Protein AF-A0A9X1UC67-F1 (afdb_monomer_lite)

Secondary structure (DSSP, 8-state):
-PPPP--TT--TT-GGGB-TTSSBPHHHHHHHHTS---HHHHHTT------PPP-PPPPPPPP-HHHHHHHHHHHHHHHHHHHHHHHHHHHHHHHHHHHHHHHHHHHSPPPPHHHHHHHHHHHHHHHHHTT------------HHHHHHHHTSSS-SSSSSTTSSTTS--

Radius of gyration: 41.42 Å; chains: 1; bounding box: 87×69×78 Å

Sequence (170 aa):
MTKPLDLSCLSDDVEDNWTEDGTPSLAAVEKLLSRKVSRPEIAKSGRVRYQTPRKTAAPTAPVDYRLEILKAEERVSAIRVRFADAQVRLKAARSLYADAITAWQMANPPPSTDQAYRLHLARQAQHSAEGNVAAAQPVVRRSVLDEVMSQTGGRATRNAAARKVRGLIR

Organism: NCBI:txid2911009

Structure (mmCIF, N/CA/C/O backbone):
data_AF-A0A9X1UC67-F1
#
_entry.id   AF-A0A9X1UC67-F1
#
loop_
_atom_site.group_PDB
_atom_site.id
_atom_site.type_symbol
_atom_site.label_atom_id
_atom_site.label_alt_id
_atom_site.label_comp_id
_atom_site.label_asym_id
_atom_site.label_entity_id
_atom_site.label_seq_id
_atom_site.pdbx_PDB_ins_code
_atom_site.Cartn_x
_atom_site.Cartn_y
_atom_site.Cartn_z
_atom_site.occupancy
_atom_site.B_iso_or_equiv
_atom_site.auth_seq_id
_atom_site.auth_comp_id
_atom_site.auth_asym_id
_atom_site.auth_atom_id
_atom_site.pdbx_PDB_model_num
ATOM 1 N N . MET A 1 1 ? -31.072 50.588 43.407 1.00 41.66 1 MET A N 1
ATOM 2 C CA . MET A 1 1 ? -32.022 49.473 43.207 1.00 41.66 1 MET A CA 1
ATOM 3 C C . MET A 1 1 ? -31.775 48.892 41.824 1.00 41.66 1 MET A C 1
ATOM 5 O O . MET A 1 1 ? -32.045 49.562 40.837 1.00 41.66 1 MET A O 1
ATOM 9 N N . THR A 1 2 ? -31.139 47.725 41.736 1.00 52.88 2 THR A N 1
ATOM 10 C CA . THR A 1 2 ? -30.857 47.058 40.458 1.00 52.88 2 THR A CA 1
ATOM 11 C C . THR A 1 2 ? -32.127 46.379 39.953 1.00 52.88 2 THR A C 1
ATOM 13 O O . THR A 1 2 ? -32.770 45.639 40.692 1.00 52.88 2 THR A O 1
ATOM 16 N N . LYS A 1 3 ? -32.511 46.673 38.707 1.00 59.50 3 LYS A N 1
ATOM 17 C CA . LYS A 1 3 ? -33.671 46.075 38.033 1.00 59.50 3 LYS A CA 1
ATOM 18 C C . LYS A 1 3 ? -33.553 44.538 38.078 1.00 59.50 3 LYS A C 1
ATOM 20 O O . LYS A 1 3 ? -32.446 44.046 37.838 1.00 59.50 3 LYS A O 1
ATOM 25 N N . PRO A 1 4 ? -34.626 43.791 38.399 1.00 65.38 4 PRO A N 1
ATOM 26 C CA . PRO A 1 4 ? -34.580 42.332 38.371 1.00 65.38 4 PRO A CA 1
ATOM 27 C C . PRO A 1 4 ? -34.182 41.853 36.969 1.00 65.38 4 PRO A C 1
ATOM 29 O O . PRO A 1 4 ? -34.635 42.417 35.970 1.00 65.38 4 PRO A O 1
ATOM 32 N N . LEU A 1 5 ? -33.285 40.863 36.905 1.00 73.19 5 LEU A N 1
ATOM 33 C CA . LEU A 1 5 ? -32.871 40.243 35.647 1.00 73.19 5 LEU A CA 1
ATOM 34 C C . LEU A 1 5 ? -34.071 39.499 35.056 1.00 73.19 5 LEU A C 1
ATOM 36 O O . LEU A 1 5 ? -34.553 38.540 35.656 1.00 73.19 5 LEU A O 1
ATOM 40 N N . ASP A 1 6 ? -34.534 39.931 33.888 1.00 74.69 6 ASP A N 1
ATOM 41 C CA . ASP A 1 6 ? -35.563 39.216 33.142 1.00 74.69 6 ASP A CA 1
ATOM 42 C C . ASP A 1 6 ? -34.898 38.173 32.238 1.00 74.69 6 ASP A C 1
ATOM 44 O O . ASP A 1 6 ? -34.279 38.502 31.226 1.00 74.69 6 ASP A O 1
ATOM 48 N N . LEU A 1 7 ? -34.973 36.910 32.656 1.00 76.31 7 LEU A N 1
ATOM 49 C CA . LEU A 1 7 ? -34.433 35.755 31.933 1.00 76.31 7 LEU A CA 1
ATOM 50 C C . LEU A 1 7 ? -35.540 34.925 31.264 1.00 76.31 7 LEU A C 1
ATOM 52 O O . LEU A 1 7 ? -35.320 33.764 30.922 1.00 76.31 7 LEU A O 1
ATOM 56 N N . SER A 1 8 ? -36.737 35.494 31.085 1.00 73.94 8 SER A N 1
ATOM 57 C CA . SER A 1 8 ? -37.879 34.805 30.466 1.00 73.94 8 SER A CA 1
ATOM 58 C C . SER A 1 8 ? -37.648 34.426 28.998 1.00 73.94 8 SER A C 1
ATOM 60 O O . SER A 1 8 ? -38.174 33.415 28.542 1.00 73.94 8 SER A O 1
ATOM 62 N N . CYS A 1 9 ? -36.803 35.179 28.290 1.00 74.12 9 CYS A N 1
ATOM 63 C CA . CYS A 1 9 ? -36.445 34.949 26.888 1.00 74.12 9 CYS A CA 1
ATOM 64 C C . CYS A 1 9 ? -35.415 33.823 26.672 1.00 74.12 9 CYS A C 1
ATOM 66 O O . CYS A 1 9 ? -35.050 33.541 25.529 1.00 74.12 9 CYS A O 1
ATOM 68 N N . LEU A 1 10 ? -34.900 33.204 27.740 1.00 78.88 10 LEU A N 1
ATOM 69 C CA . LEU A 1 10 ? -33.954 32.098 27.624 1.00 78.88 10 LEU A CA 1
ATOM 70 C C . LEU A 1 10 ? -34.719 30.815 27.264 1.00 78.88 10 LEU A C 1
ATOM 72 O O . LEU A 1 10 ? -35.487 30.303 28.077 1.00 78.88 10 LEU A O 1
ATOM 76 N N . SER A 1 11 ? -34.523 30.318 26.041 1.00 78.06 11 SER A N 1
ATOM 77 C CA . SER A 1 11 ? -35.148 29.074 25.580 1.00 78.06 11 SER A CA 1
ATOM 78 C C . SER A 1 11 ? -34.545 27.856 26.285 1.00 78.06 11 SER A C 1
ATOM 80 O O . SER A 1 11 ? -33.320 27.712 26.370 1.00 78.06 11 SER A O 1
ATOM 82 N N . ASP A 1 12 ? -35.425 26.966 26.739 1.00 75.62 12 ASP A N 1
ATOM 83 C CA . ASP A 1 12 ? -35.093 25.693 27.382 1.00 75.62 12 ASP A CA 1
ATOM 84 C C . ASP A 1 12 ? -34.601 24.630 26.374 1.00 75.62 12 ASP A C 1
ATOM 86 O O . ASP A 1 12 ? -34.048 23.608 26.789 1.00 75.62 12 ASP A O 1
ATOM 90 N N . ASP A 1 13 ? -34.763 24.867 25.067 1.00 77.69 13 ASP A N 1
ATOM 91 C CA . ASP A 1 13 ? -34.412 23.923 23.993 1.00 77.69 13 ASP A CA 1
ATOM 92 C C . ASP A 1 13 ? -32.939 24.013 23.572 1.00 77.69 13 ASP A C 1
ATOM 94 O O . ASP A 1 13 ? -32.380 23.067 23.020 1.00 77.69 13 ASP A O 1
ATOM 98 N N . VAL A 1 14 ? -32.287 25.146 23.839 1.00 79.38 14 VAL A N 1
ATOM 99 C CA . VAL A 1 14 ? -30.885 25.378 23.473 1.00 79.38 14 VAL A CA 1
ATOM 100 C C . VAL A 1 14 ? -29.990 24.941 24.628 1.00 79.38 14 VAL A C 1
ATOM 102 O O . VAL A 1 14 ? -29.913 25.634 25.639 1.00 79.38 14 VAL A O 1
ATOM 105 N N . GLU A 1 15 ? -29.299 23.807 24.486 1.00 75.75 15 GLU A N 1
ATOM 106 C CA . GLU A 1 15 ? -28.452 23.246 25.554 1.00 75.75 15 GLU A CA 1
ATOM 107 C C . GLU A 1 15 ? -27.351 24.214 26.017 1.00 75.75 15 GLU A C 1
ATOM 109 O O . GLU A 1 15 ? -27.132 24.346 27.217 1.00 75.75 15 GLU A O 1
ATOM 114 N N . ASP A 1 16 ? -26.763 24.988 25.101 1.00 80.81 16 ASP A N 1
ATOM 115 C CA . ASP A 1 16 ? -25.702 25.968 25.397 1.00 80.81 16 ASP A CA 1
ATOM 116 C C . ASP A 1 16 ? -26.148 27.116 26.329 1.00 80.81 16 ASP A C 1
ATOM 118 O O . ASP A 1 16 ? -25.323 27.811 26.940 1.00 80.81 16 ASP A O 1
ATOM 122 N N . ASN A 1 17 ? -27.461 27.333 26.465 1.00 81.69 17 ASN A N 1
ATOM 123 C CA . ASN A 1 17 ? -28.009 28.341 27.369 1.00 81.69 17 ASN A CA 1
ATOM 124 C C . ASN A 1 17 ? -27.961 27.914 28.838 1.00 81.69 17 ASN A C 1
ATOM 126 O O . ASN A 1 17 ? -28.173 28.748 29.721 1.00 81.69 17 ASN A O 1
ATOM 130 N N . TRP A 1 18 ? -27.676 26.642 29.114 1.00 82.44 18 TRP A N 1
ATOM 131 C CA . TRP A 1 18 ? -27.800 26.051 30.437 1.00 82.44 18 TRP A CA 1
ATOM 132 C C . TRP A 1 18 ? -26.509 25.347 30.840 1.00 82.44 18 TRP A C 1
ATOM 134 O O . TRP A 1 18 ? -25.797 24.764 30.031 1.00 82.44 18 TRP A O 1
ATOM 144 N N . THR A 1 19 ? -26.189 25.420 32.123 1.00 81.06 19 THR A N 1
ATOM 145 C CA . THR A 1 19 ? -25.127 24.615 32.733 1.00 81.06 19 THR A CA 1
ATOM 146 C C . THR A 1 19 ? -25.647 23.214 33.058 1.00 81.06 19 THR A C 1
ATOM 148 O O . THR A 1 19 ? -26.858 22.981 33.073 1.00 81.06 19 THR A O 1
ATOM 151 N N . GLU A 1 20 ? -24.740 22.279 33.351 1.00 72.75 20 GLU A N 1
ATOM 152 C CA . GLU A 1 20 ? -25.086 20.904 33.753 1.00 72.75 20 GLU A CA 1
ATOM 153 C C . GLU A 1 20 ? -26.019 20.872 34.979 1.00 72.75 20 GLU A C 1
ATOM 155 O O . GLU A 1 20 ? -26.928 20.046 35.055 1.00 72.75 20 GLU A O 1
ATOM 160 N N . ASP A 1 21 ? -25.878 21.857 35.870 1.00 71.94 21 ASP A N 1
ATOM 161 C CA . ASP A 1 21 ? -26.699 22.035 37.072 1.00 71.94 21 ASP A CA 1
ATOM 162 C C . ASP A 1 21 ? -28.082 22.659 36.786 1.00 71.94 21 ASP A C 1
ATOM 164 O O . ASP A 1 21 ? -28.860 22.924 37.700 1.00 71.94 21 ASP A O 1
ATOM 168 N N . GLY A 1 22 ? -28.400 22.952 35.519 1.00 73.06 22 GLY A N 1
ATOM 169 C CA . GLY A 1 22 ? -29.673 23.550 35.109 1.00 73.06 22 GLY A CA 1
ATOM 170 C C . GLY A 1 22 ? -29.786 25.058 35.353 1.00 73.06 22 GLY A C 1
ATOM 171 O O . GLY A 1 22 ? -30.860 25.621 35.140 1.00 73.06 22 GLY A O 1
ATOM 172 N N . THR A 1 23 ? -28.706 25.735 35.760 1.00 81.31 23 THR A N 1
ATOM 173 C CA . THR A 1 23 ? -28.679 27.206 35.871 1.00 81.31 23 THR A CA 1
ATOM 174 C C . THR A 1 23 ? -28.295 27.860 34.536 1.00 81.31 23 THR A C 1
ATOM 176 O O . THR A 1 23 ? -27.535 27.255 33.773 1.00 81.31 23 THR A O 1
ATOM 179 N N . PRO A 1 24 ? -28.782 29.077 34.223 1.00 84.31 24 PRO A N 1
ATOM 180 C CA . PRO A 1 24 ? -28.419 29.796 33.003 1.00 84.31 24 PRO A CA 1
ATOM 181 C C . PRO A 1 24 ? -26.903 29.973 32.869 1.00 84.31 24 PRO A C 1
ATOM 183 O O . PRO A 1 24 ? -26.232 30.385 33.820 1.00 84.31 24 PRO A O 1
ATOM 186 N N . SER A 1 25 ? -26.352 29.696 31.688 1.00 84.56 25 SER A N 1
ATOM 187 C CA . SER A 1 25 ? -24.928 29.890 31.424 1.00 84.56 25 SER A CA 1
ATOM 188 C C . SER A 1 25 ? -24.584 31.387 31.387 1.00 84.56 25 SER A C 1
ATOM 190 O O . SER A 1 25 ? -25.335 32.206 30.854 1.00 84.56 25 SER A O 1
ATOM 192 N N . LEU A 1 26 ? -23.429 31.769 31.957 1.00 83.50 26 LEU A N 1
ATOM 193 C CA . LEU A 1 26 ? -22.974 33.171 31.973 1.00 83.50 26 LEU A CA 1
ATOM 194 C C . LEU A 1 26 ? -22.917 33.749 30.555 1.00 83.50 26 LEU A C 1
ATOM 196 O O . LEU A 1 26 ? -23.421 34.839 30.313 1.00 83.50 26 LEU A O 1
ATOM 200 N N . ALA A 1 27 ? -22.355 32.985 29.615 1.00 83.00 27 ALA A N 1
ATOM 201 C CA . ALA A 1 27 ? -22.195 33.405 28.230 1.00 83.00 27 ALA A CA 1
ATOM 202 C C . ALA A 1 27 ? -23.542 33.677 27.539 1.00 83.00 27 ALA A C 1
ATOM 204 O O . ALA A 1 27 ? -23.665 34.658 26.806 1.00 83.00 27 ALA A O 1
ATOM 205 N N . ALA A 1 28 ? -24.566 32.855 27.793 1.00 81.69 28 ALA A N 1
ATOM 206 C CA . ALA A 1 28 ? -25.890 33.061 27.216 1.00 81.69 28 ALA A CA 1
ATOM 207 C C . ALA A 1 28 ? -26.592 34.290 27.807 1.00 81.69 28 ALA A C 1
ATOM 209 O O . ALA A 1 28 ? -27.182 35.079 27.067 1.00 81.69 28 ALA A O 1
ATOM 210 N N . VAL A 1 29 ? -26.471 34.504 29.121 1.00 81.56 29 VAL A N 1
ATOM 211 C CA . VAL A 1 29 ? -27.049 35.675 29.797 1.00 81.56 29 VAL A CA 1
ATOM 212 C C . VAL A 1 29 ? -26.359 36.974 29.369 1.00 81.56 29 VAL A C 1
ATOM 214 O O . VAL A 1 29 ? -27.035 37.969 29.104 1.00 81.56 29 VAL A O 1
ATOM 217 N N . GLU A 1 30 ? -25.031 36.975 29.241 1.00 85.44 30 GLU A N 1
ATOM 218 C CA . GLU A 1 30 ? -24.273 38.138 28.761 1.00 85.44 30 GLU A CA 1
ATOM 219 C C . GLU A 1 30 ? -24.609 38.483 27.307 1.00 85.44 30 GLU A C 1
ATOM 221 O O . GLU A 1 30 ? -24.741 39.660 26.967 1.00 85.44 30 GLU A O 1
ATOM 226 N N . LYS A 1 31 ? -24.813 37.467 26.460 1.00 83.00 31 LYS A N 1
ATOM 227 C CA . LYS A 1 31 ? -25.239 37.645 25.067 1.00 83.00 31 LYS A CA 1
ATOM 228 C C . LYS A 1 31 ? -26.656 38.216 24.970 1.00 83.00 31 LYS A C 1
ATOM 230 O O . LYS A 1 31 ? -26.901 39.082 24.136 1.00 83.00 31 LYS A O 1
ATOM 235 N N . LEU A 1 32 ? -27.570 37.769 25.833 1.00 81.56 32 LEU A N 1
ATOM 236 C CA . LEU A 1 32 ? -28.959 38.234 25.861 1.00 81.56 32 LEU A CA 1
ATOM 237 C C . LEU A 1 32 ? -29.078 39.688 26.344 1.00 81.56 32 LEU A C 1
ATOM 239 O O . LEU A 1 32 ? -29.835 40.471 25.779 1.00 81.56 32 LEU A O 1
ATOM 243 N N . LEU A 1 33 ? -28.320 40.058 27.380 1.00 80.12 33 LEU A N 1
ATOM 244 C CA . LEU A 1 33 ? -28.389 41.386 27.999 1.00 80.12 33 LEU A CA 1
ATOM 245 C C . LEU A 1 33 ? -27.368 42.383 27.433 1.00 80.12 33 LEU A C 1
ATOM 247 O O . LEU A 1 33 ? -27.405 43.555 27.805 1.00 80.12 33 LEU A O 1
ATOM 251 N N . SER A 1 34 ? -26.456 41.933 26.559 1.00 80.38 34 SER A N 1
ATOM 252 C CA . SER A 1 34 ? -25.352 42.731 25.995 1.00 80.38 34 SER A CA 1
ATOM 253 C C . SER A 1 34 ? -24.545 43.488 27.063 1.00 80.38 34 SER A C 1
ATOM 255 O O . SER A 1 34 ? -24.084 44.610 26.859 1.00 80.38 34 SER A O 1
ATOM 257 N N . ARG A 1 35 ? -24.393 42.872 28.240 1.00 81.81 35 ARG A N 1
ATOM 258 C CA . ARG A 1 35 ? -23.725 43.415 29.431 1.00 81.81 35 ARG A CA 1
ATOM 259 C C . ARG A 1 35 ? -23.058 42.266 30.179 1.00 81.81 35 ARG A C 1
ATOM 261 O O . ARG A 1 35 ? -23.594 41.166 30.209 1.00 81.81 35 ARG A O 1
ATOM 268 N N . LYS A 1 36 ? -21.947 42.554 30.862 1.00 81.81 36 LYS A N 1
ATOM 269 C CA . LYS A 1 36 ? -21.321 41.609 31.796 1.00 81.81 36 LYS A CA 1
ATOM 270 C C . LYS A 1 36 ? -22.213 41.376 33.016 1.00 81.81 36 LYS A C 1
ATOM 272 O O . LYS A 1 36 ? -22.677 42.339 33.633 1.00 81.81 36 LYS A O 1
ATOM 277 N N . VAL A 1 37 ? -22.444 40.115 33.361 1.00 80.50 37 VAL A N 1
ATOM 278 C CA . VAL A 1 37 ? -23.302 39.716 34.486 1.00 80.50 37 VAL A CA 1
ATOM 279 C C . VAL A 1 37 ? -22.541 38.741 35.369 1.00 80.50 37 VAL A C 1
ATOM 281 O O . VAL A 1 37 ? -21.846 37.850 34.894 1.00 80.50 37 VAL A O 1
ATOM 284 N N . SER A 1 38 ? -22.663 38.911 36.682 1.00 82.19 38 SER A N 1
ATOM 285 C CA . SER A 1 38 ? -22.006 38.044 37.653 1.00 82.19 38 SER A CA 1
ATOM 286 C C . SER A 1 38 ? -22.867 36.813 37.994 1.00 82.19 38 SER A C 1
ATOM 288 O O . SER A 1 38 ? -24.097 36.882 38.023 1.00 82.19 38 SER A O 1
ATOM 290 N N . ARG A 1 39 ? -22.240 35.668 38.318 1.00 77.81 39 ARG A N 1
ATOM 291 C CA . ARG A 1 39 ? -22.948 34.464 38.818 1.00 77.81 39 ARG A CA 1
ATOM 292 C C . ARG A 1 39 ? -23.941 34.742 39.964 1.00 77.81 39 ARG A C 1
ATOM 294 O O . ARG A 1 39 ? -25.043 34.198 39.903 1.00 77.81 39 ARG A O 1
ATOM 301 N N . PRO A 1 40 ? -23.636 35.581 40.979 1.00 78.69 40 PRO A N 1
ATOM 302 C CA . PRO A 1 40 ? -24.607 35.885 42.032 1.00 78.69 40 PRO A CA 1
ATOM 303 C C . PRO A 1 40 ? -25.814 36.701 41.542 1.00 78.69 40 PRO A C 1
ATOM 305 O O . PRO A 1 40 ? -26.881 36.608 42.143 1.00 78.69 40 PRO A O 1
ATOM 308 N N . GLU A 1 41 ? -25.691 37.483 40.466 1.00 77.00 41 GLU A N 1
ATOM 309 C CA . GLU A 1 41 ? -26.840 38.161 39.846 1.00 77.00 41 GLU A CA 1
ATOM 310 C C . GLU A 1 41 ? -27.763 37.174 39.124 1.00 77.00 41 GLU A C 1
ATOM 312 O O . GLU A 1 41 ? -28.982 37.298 39.232 1.00 77.00 41 GLU A O 1
ATOM 317 N N . ILE A 1 42 ? -27.201 36.162 38.454 1.00 77.00 42 ILE A N 1
ATOM 318 C CA . ILE A 1 42 ? -27.980 35.090 37.816 1.00 77.00 42 ILE A CA 1
ATOM 319 C C . ILE A 1 42 ? -28.683 34.243 38.877 1.00 77.00 42 ILE A C 1
ATOM 321 O O . ILE A 1 42 ? -29.875 33.978 38.748 1.00 77.00 42 ILE A O 1
ATOM 325 N N . ALA A 1 43 ? -27.999 33.883 39.966 1.00 76.31 43 ALA A N 1
ATOM 326 C CA . ALA A 1 43 ? -28.598 33.108 41.055 1.00 76.31 43 ALA A CA 1
ATOM 327 C C . ALA A 1 43 ? -29.812 33.818 41.687 1.00 76.31 43 ALA A C 1
ATOM 329 O O . ALA A 1 43 ? -30.807 33.176 42.013 1.00 76.31 43 ALA A O 1
ATOM 330 N N . LYS A 1 44 ? -29.774 35.154 41.791 1.00 80.06 44 LYS A N 1
ATOM 331 C CA . LYS A 1 44 ? -30.902 35.963 42.286 1.00 80.06 44 LYS A CA 1
ATOM 332 C C . LYS A 1 44 ? -32.130 35.944 41.373 1.00 80.06 44 LYS A C 1
ATOM 334 O O . LYS A 1 44 ? -33.213 36.266 41.848 1.00 80.06 44 LYS A O 1
ATOM 339 N N . SER A 1 45 ? -31.981 35.587 40.095 1.00 75.81 45 SER A N 1
ATOM 340 C CA . SER A 1 45 ? -33.121 35.449 39.177 1.00 75.81 45 SER A CA 1
ATOM 341 C C . SER A 1 45 ? -33.992 34.226 39.491 1.00 75.81 45 SER A C 1
ATOM 343 O O . SER A 1 45 ? -35.151 34.191 39.091 1.00 75.81 45 SER A O 1
ATOM 345 N N . GLY A 1 46 ? -33.442 33.217 40.183 1.00 73.19 46 GLY A N 1
ATOM 346 C CA . GLY A 1 46 ? -34.152 31.985 40.537 1.00 73.19 46 GLY A CA 1
ATOM 347 C C . GLY A 1 46 ? -34.559 31.102 39.350 1.00 73.19 46 GLY A C 1
ATOM 348 O O . GLY A 1 46 ? -35.256 30.112 39.556 1.00 73.19 46 GLY A O 1
ATOM 349 N N . ARG A 1 47 ? -34.154 31.431 38.113 1.00 77.19 47 ARG A N 1
ATOM 350 C CA . ARG A 1 47 ? -34.485 30.634 36.926 1.00 77.19 47 ARG A CA 1
ATOM 351 C C . ARG A 1 47 ? -33.626 29.371 36.883 1.00 77.19 47 ARG A C 1
ATOM 353 O O . ARG A 1 47 ? -32.401 29.452 36.863 1.00 77.19 47 ARG A O 1
ATOM 360 N N . VAL A 1 48 ? -34.288 28.222 36.822 1.00 78.50 48 VAL A N 1
ATOM 361 C CA . VAL A 1 48 ? -33.687 26.894 36.651 1.00 78.50 48 VAL A CA 1
ATOM 362 C C . VAL A 1 48 ? -34.423 26.207 35.506 1.00 78.50 48 VAL A C 1
ATOM 364 O O . VAL A 1 48 ? -35.647 26.321 35.415 1.00 78.50 48 VAL A O 1
ATOM 367 N N . ARG A 1 49 ? -33.694 25.529 34.614 1.00 76.69 49 ARG A N 1
ATOM 368 C CA . ARG A 1 49 ? -34.293 24.751 33.522 1.00 76.69 49 ARG A CA 1
ATOM 369 C C . ARG A 1 49 ? -35.197 23.672 34.105 1.00 76.69 49 ARG A C 1
ATOM 371 O O . ARG A 1 49 ? -34.796 22.968 35.033 1.00 76.69 49 ARG A O 1
ATOM 378 N N . TYR A 1 50 ? -36.373 23.476 33.516 1.00 64.31 50 TYR A N 1
ATOM 379 C CA . TYR A 1 50 ? -37.187 22.303 33.818 1.00 64.31 50 TYR A CA 1
ATOM 380 C C . TYR A 1 50 ? -36.479 21.064 33.243 1.00 64.31 50 TYR A C 1
ATOM 382 O O . TYR A 1 50 ? -36.598 20.749 32.060 1.00 64.31 50 TYR A O 1
ATOM 390 N N . GLN A 1 51 ? -35.656 20.390 34.051 1.00 59.38 51 GLN A N 1
ATOM 391 C CA . GLN A 1 51 ? -34.983 19.164 33.628 1.00 59.38 51 GLN A CA 1
ATOM 392 C C . GLN A 1 51 ? -36.015 18.033 33.576 1.00 59.38 51 GLN A C 1
ATOM 394 O O . GLN A 1 51 ? -36.366 17.442 34.595 1.00 59.38 51 GLN A O 1
ATOM 399 N N . THR A 1 52 ? -36.502 17.695 32.382 1.00 56.59 52 THR A N 1
ATOM 400 C CA . THR A 1 52 ? -36.986 16.328 32.168 1.00 56.59 52 THR A CA 1
ATOM 401 C C . THR A 1 52 ? -35.777 15.400 32.311 1.00 56.59 52 THR A C 1
ATOM 403 O O . THR A 1 52 ? -34.705 15.734 31.795 1.00 56.59 52 THR A O 1
ATOM 406 N N . PRO A 1 53 ? -35.884 14.272 33.040 1.00 54.56 53 PRO A N 1
ATOM 407 C CA . PRO A 1 53 ? -34.747 13.394 33.265 1.00 54.56 53 PRO A CA 1
ATOM 408 C C . PRO A 1 53 ? -34.161 12.995 31.912 1.00 54.56 53 PRO A C 1
ATOM 410 O O . PRO A 1 53 ? -34.858 12.446 31.054 1.00 54.56 53 PRO A O 1
ATOM 413 N N . ARG A 1 54 ? -32.882 13.332 31.715 1.00 53.25 54 ARG A N 1
ATOM 414 C CA . ARG A 1 54 ? -32.097 12.968 30.534 1.00 53.25 54 ARG A CA 1
ATOM 415 C C . ARG A 1 54 ? -32.340 11.484 30.283 1.00 53.25 54 ARG A C 1
ATOM 417 O O . ARG A 1 54 ? -32.083 10.685 31.180 1.00 53.25 54 ARG A O 1
ATOM 424 N N . LYS A 1 55 ? -32.853 11.115 29.101 1.00 53.91 55 LYS A N 1
ATOM 425 C CA . LYS A 1 55 ? -32.909 9.712 28.664 1.00 53.91 55 LYS A CA 1
ATOM 426 C C . LYS A 1 55 ? -31.482 9.176 28.733 1.00 53.91 55 LYS A C 1
ATOM 428 O O . LYS A 1 55 ? -30.686 9.411 27.828 1.00 53.91 55 LYS A O 1
ATOM 433 N N . THR A 1 56 ? -31.135 8.523 29.833 1.00 58.25 56 THR A N 1
ATOM 434 C CA . THR A 1 56 ? -29.906 7.758 29.954 1.00 58.25 56 THR A CA 1
ATOM 435 C C . THR A 1 56 ? -29.979 6.701 28.867 1.00 58.25 56 THR A C 1
ATOM 437 O O . THR A 1 56 ? -30.932 5.921 28.810 1.00 58.25 56 THR A O 1
ATOM 440 N N . ALA A 1 57 ? -29.033 6.752 27.927 1.00 60.75 57 ALA A N 1
ATOM 441 C CA . ALA A 1 57 ? -28.909 5.726 26.906 1.00 60.75 57 ALA A CA 1
ATOM 442 C C . ALA A 1 57 ? -28.915 4.367 27.614 1.00 60.75 57 ALA A C 1
ATOM 444 O O . ALA A 1 57 ? -28.207 4.187 28.609 1.00 60.75 57 ALA A O 1
ATOM 445 N N . ALA A 1 58 ? -29.774 3.457 27.154 1.00 61.94 58 ALA A N 1
ATOM 446 C CA . ALA A 1 58 ? -29.863 2.120 27.720 1.00 61.94 58 ALA A CA 1
ATOM 447 C C . ALA A 1 58 ? -28.454 1.501 27.781 1.00 61.94 58 ALA A C 1
ATOM 449 O O . ALA A 1 58 ? -27.672 1.719 26.849 1.00 61.94 58 ALA A O 1
ATOM 450 N N . PRO A 1 59 ? -28.110 0.762 28.852 1.00 61.22 59 PRO A N 1
ATOM 451 C CA . PRO A 1 59 ? -26.812 0.114 28.950 1.00 61.22 59 PRO A CA 1
ATOM 452 C C . PRO A 1 59 ? -26.598 -0.744 27.703 1.00 61.22 59 PRO A C 1
ATOM 454 O O . PRO A 1 59 ? -27.436 -1.580 27.359 1.00 61.22 59 PRO A O 1
ATOM 457 N N . THR A 1 60 ? -25.503 -0.478 26.993 1.00 68.50 60 THR A N 1
ATOM 458 C CA . THR A 1 60 ? -25.110 -1.213 25.794 1.00 68.50 60 THR A CA 1
ATOM 459 C C . THR A 1 60 ? -25.079 -2.698 26.140 1.00 68.50 60 THR A C 1
ATOM 461 O O . THR A 1 60 ? -24.471 -3.082 27.141 1.00 68.50 60 THR A O 1
ATOM 464 N N . ALA A 1 61 ? -25.774 -3.526 25.355 1.00 76.38 61 ALA A N 1
ATOM 465 C CA . ALA A 1 61 ? -25.804 -4.968 25.575 1.00 76.38 61 ALA A CA 1
ATOM 466 C C . ALA A 1 61 ? -24.367 -5.523 25.691 1.00 76.38 61 ALA A C 1
ATOM 468 O O . ALA A 1 61 ? -23.474 -5.020 25.000 1.00 76.38 61 ALA A O 1
ATOM 469 N N . PRO A 1 62 ? -24.124 -6.527 26.555 1.00 79.31 62 PRO A N 1
ATOM 470 C CA . PRO A 1 62 ? -22.789 -7.081 26.750 1.00 79.31 62 PRO A CA 1
ATOM 471 C C . PRO A 1 62 ? -22.224 -7.575 25.414 1.00 79.31 62 PRO A C 1
ATOM 473 O O . PRO A 1 62 ? -22.843 -8.386 24.724 1.00 79.31 62 PRO A O 1
ATOM 476 N N . VAL A 1 63 ? -21.062 -7.041 25.038 1.00 79.56 63 VAL A N 1
ATOM 477 C CA . VAL A 1 63 ? -20.374 -7.370 23.786 1.00 79.56 63 VAL A CA 1
ATOM 478 C C . VAL A 1 63 ? -19.778 -8.772 23.898 1.00 79.56 63 VAL A C 1
ATOM 480 O O . VAL A 1 63 ? -18.977 -9.042 24.793 1.00 79.56 63 VAL A O 1
ATOM 483 N N . ASP A 1 64 ? -20.145 -9.669 22.981 1.00 88.06 64 ASP A N 1
ATOM 484 C CA . ASP A 1 64 ? -19.516 -10.987 22.872 1.00 88.06 64 ASP A CA 1
ATOM 485 C C . ASP A 1 64 ? -18.187 -10.878 22.111 1.00 88.06 64 ASP A C 1
ATOM 487 O O . ASP A 1 64 ? -18.113 -10.999 20.883 1.00 88.06 64 ASP A O 1
ATOM 491 N N . TYR A 1 65 ? -17.115 -10.645 22.867 1.00 89.81 65 TYR A N 1
ATOM 492 C CA . TYR A 1 65 ? -15.761 -10.476 22.340 1.00 89.81 65 TYR A CA 1
ATOM 493 C C . TYR A 1 65 ? -15.273 -11.665 21.509 1.00 89.81 65 TYR A C 1
ATOM 495 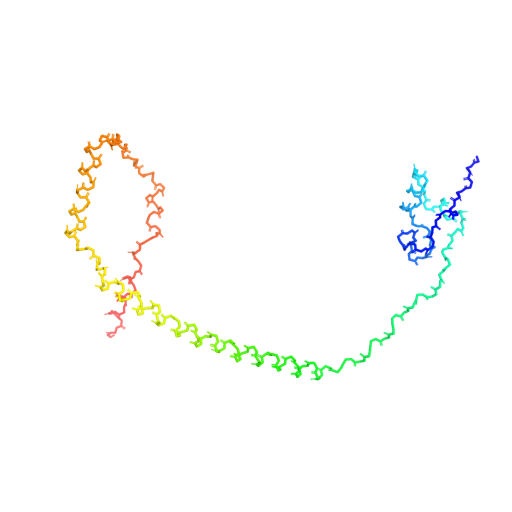O O . TYR A 1 65 ? -14.464 -11.484 20.599 1.00 89.81 65 TYR A O 1
ATOM 503 N N . ARG A 1 66 ? -15.765 -12.884 21.766 1.00 89.75 66 ARG A N 1
ATOM 504 C CA . ARG A 1 66 ? -15.342 -14.065 21.004 1.00 89.75 66 ARG A CA 1
ATOM 505 C C . ARG A 1 66 ? -15.774 -13.954 19.547 1.00 89.75 66 ARG A C 1
ATOM 507 O O . ARG A 1 66 ? -15.004 -14.271 18.641 1.00 89.75 66 ARG A O 1
ATOM 514 N N . LEU A 1 67 ? -16.993 -13.480 19.324 1.00 91.88 67 LEU A N 1
ATOM 515 C CA . LEU A 1 67 ? -17.550 -13.306 17.991 1.00 91.88 67 LEU A CA 1
ATOM 516 C C . LEU A 1 67 ? -16.875 -12.142 17.249 1.00 91.88 67 LEU A C 1
ATOM 518 O O . LEU A 1 67 ? -16.646 -12.228 16.042 1.00 91.88 67 LEU A O 1
ATOM 522 N N . GLU A 1 68 ? -16.505 -11.075 17.958 1.00 91.19 68 GLU A N 1
ATOM 523 C CA . GLU A 1 68 ? -15.748 -9.962 17.372 1.00 91.19 68 GLU A CA 1
ATOM 524 C C . GLU A 1 68 ? -14.333 -10.364 16.948 1.00 91.19 68 GLU A C 1
ATOM 526 O O . GLU A 1 68 ? -13.900 -9.991 15.855 1.00 91.19 68 GLU A O 1
ATOM 531 N N . ILE A 1 69 ? -13.642 -11.172 17.760 1.00 93.00 69 ILE A N 1
ATOM 532 C CA . ILE A 1 69 ? -12.310 -11.697 17.431 1.00 93.00 69 ILE A CA 1
ATOM 533 C C . ILE A 1 69 ? -12.372 -12.547 16.159 1.00 93.00 69 ILE A C 1
ATOM 535 O O . ILE A 1 69 ? -11.602 -12.304 15.232 1.00 93.00 69 ILE A O 1
ATOM 539 N N . LEU A 1 70 ? -13.336 -13.467 16.054 1.00 95.69 70 LEU A N 1
ATOM 540 C CA . LEU A 1 70 ? -13.495 -14.309 14.861 1.00 95.69 70 LEU A CA 1
ATOM 541 C C . LEU A 1 70 ? -13.759 -13.478 13.594 1.00 95.69 70 LEU A C 1
ATOM 543 O O . LEU A 1 70 ? -13.153 -13.716 12.549 1.00 95.69 70 LEU A O 1
ATOM 547 N N . LYS A 1 71 ? -14.608 -12.446 13.688 1.00 95.75 71 LYS A N 1
ATOM 548 C CA . LYS A 1 71 ? -14.847 -11.510 12.575 1.00 95.75 71 LYS A CA 1
ATOM 549 C C . LYS A 1 71 ? -13.587 -10.737 12.187 1.00 95.75 71 LYS A C 1
ATOM 551 O O . LYS A 1 71 ? -13.379 -10.442 11.009 1.00 95.75 71 LYS A O 1
ATOM 556 N N . ALA A 1 72 ? -12.762 -10.359 13.160 1.00 93.19 72 ALA A N 1
ATOM 557 C CA . ALA A 1 72 ? -11.505 -9.673 12.895 1.00 93.19 72 ALA A CA 1
ATOM 558 C C . ALA A 1 72 ? -10.500 -10.601 12.195 1.00 93.19 72 ALA A C 1
ATOM 560 O O . ALA A 1 72 ? -9.875 -10.192 11.215 1.00 93.19 72 ALA A O 1
ATOM 561 N N . GLU A 1 73 ? -10.392 -11.855 12.633 1.00 95.94 73 GLU A N 1
ATOM 562 C CA . GLU A 1 73 ? -9.526 -12.865 12.016 1.00 95.94 73 GLU A CA 1
ATOM 563 C C . GLU A 1 73 ? -9.911 -13.147 10.559 1.00 95.94 73 GLU A C 1
ATOM 565 O O . GLU A 1 73 ? -9.038 -13.178 9.688 1.00 95.94 73 GLU A O 1
ATOM 570 N N . GLU A 1 74 ? -11.208 -13.260 10.264 1.00 95.88 74 GLU A N 1
ATOM 571 C CA . GLU A 1 74 ? -11.713 -13.443 8.899 1.00 95.88 74 GLU A CA 1
ATOM 572 C C . GLU A 1 74 ? -11.362 -12.254 7.988 1.00 95.88 74 GLU A C 1
ATOM 574 O O . GLU A 1 74 ? -10.934 -12.421 6.844 1.00 95.88 74 GLU A O 1
ATOM 579 N N . ARG A 1 75 ? -11.460 -11.023 8.502 1.00 94.94 75 ARG A N 1
ATOM 580 C CA . ARG A 1 75 ? -11.032 -9.834 7.748 1.00 94.94 75 ARG A CA 1
ATOM 581 C C . ARG A 1 75 ? -9.534 -9.859 7.469 1.00 94.94 75 ARG A C 1
ATOM 583 O O . ARG A 1 75 ? -9.113 -9.541 6.357 1.00 94.94 75 ARG A O 1
ATOM 590 N N . VAL A 1 76 ? -8.724 -10.237 8.457 1.00 96.38 76 VAL A N 1
ATOM 591 C CA . VAL A 1 76 ? -7.264 -10.307 8.304 1.00 96.38 76 VAL A CA 1
ATOM 592 C C . VAL A 1 76 ? -6.878 -11.371 7.280 1.00 96.38 76 VAL A C 1
ATOM 594 O O . VAL A 1 76 ? -6.018 -11.115 6.434 1.00 96.38 76 VAL A O 1
ATOM 597 N N . SER A 1 77 ? -7.518 -12.541 7.308 1.00 95.44 77 SER A N 1
ATOM 598 C CA . SER A 1 77 ? -7.251 -13.606 6.339 1.00 95.44 77 SER A CA 1
ATOM 599 C C . SER A 1 77 ? -7.637 -13.176 4.919 1.00 95.44 77 SER A C 1
ATOM 601 O O . SER A 1 77 ? -6.822 -13.307 4.003 1.00 95.44 77 SER A O 1
ATOM 603 N N . ALA A 1 78 ? -8.797 -12.536 4.742 1.00 96.75 78 ALA A N 1
ATOM 604 C CA . ALA A 1 78 ? -9.226 -11.996 3.453 1.00 96.75 78 ALA A CA 1
ATOM 605 C C . ALA A 1 78 ? -8.259 -10.930 2.903 1.00 96.75 78 ALA A C 1
ATOM 607 O O . ALA A 1 78 ? -7.945 -10.922 1.709 1.00 96.75 78 ALA A O 1
ATOM 608 N N . ILE A 1 79 ? -7.746 -10.042 3.763 1.00 95.88 79 ILE A N 1
ATOM 609 C CA . ILE A 1 79 ? -6.755 -9.027 3.370 1.00 95.88 79 ILE A CA 1
ATOM 610 C C . ILE A 1 79 ? -5.450 -9.689 2.918 1.00 95.88 79 ILE A C 1
ATOM 612 O O . ILE A 1 79 ? -4.887 -9.288 1.899 1.00 95.88 79 ILE A O 1
ATOM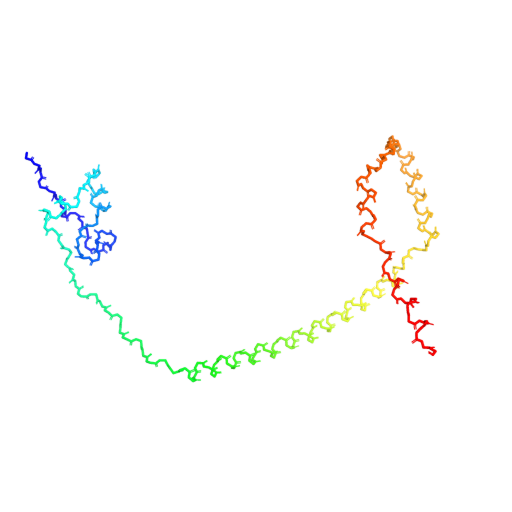 616 N N . ARG A 1 80 ? -4.978 -10.719 3.633 1.00 96.62 80 ARG A N 1
ATOM 617 C CA . ARG A 1 80 ? -3.746 -11.442 3.276 1.00 96.62 80 ARG A CA 1
ATOM 618 C C . ARG A 1 80 ? -3.838 -12.088 1.899 1.00 96.62 80 ARG A C 1
ATOM 620 O O . ARG A 1 80 ? -2.898 -11.958 1.119 1.00 96.62 80 ARG A O 1
ATOM 627 N N . VAL A 1 81 ? -4.968 -12.721 1.585 1.00 97.50 81 VAL A N 1
ATOM 628 C CA . VAL A 1 81 ? -5.202 -13.326 0.264 1.00 97.50 81 VAL A CA 1
ATOM 629 C C . VAL A 1 81 ? -5.162 -12.258 -0.830 1.00 97.50 81 VAL A C 1
ATOM 631 O O . VAL A 1 81 ? -4.386 -12.370 -1.774 1.00 97.50 81 VAL A O 1
ATOM 634 N N . ARG A 1 82 ? -5.904 -11.155 -0.658 1.00 96.12 82 ARG A N 1
ATOM 635 C CA . ARG A 1 82 ? -5.915 -10.048 -1.633 1.00 96.12 82 ARG A CA 1
ATOM 636 C C . ARG A 1 82 ? -4.531 -9.435 -1.844 1.00 96.12 82 ARG A C 1
ATOM 638 O O . ARG A 1 82 ? -4.184 -9.064 -2.963 1.00 96.12 82 ARG A O 1
ATOM 645 N N . PHE A 1 83 ? -3.745 -9.316 -0.778 1.00 97.31 83 PHE A N 1
ATOM 646 C CA . PHE A 1 83 ? -2.385 -8.798 -0.860 1.00 97.31 83 PHE A CA 1
ATOM 647 C C . PHE A 1 83 ? -1.455 -9.746 -1.625 1.00 97.31 83 PHE A C 1
ATOM 649 O O . PHE A 1 83 ? -0.693 -9.290 -2.479 1.00 97.31 83 PHE A O 1
ATOM 656 N N . ALA A 1 84 ? -1.545 -11.054 -1.373 1.00 97.12 84 ALA A N 1
ATOM 657 C CA . ALA A 1 84 ? -0.787 -12.055 -2.117 1.00 97.12 84 ALA A CA 1
ATOM 658 C C . ALA A 1 84 ? -1.124 -12.012 -3.620 1.00 97.12 84 ALA A C 1
ATOM 660 O O . ALA A 1 84 ? -0.217 -11.935 -4.451 1.00 97.12 84 ALA A O 1
ATOM 661 N N . ASP A 1 85 ? -2.410 -11.936 -3.972 1.00 97.62 85 ASP A N 1
ATOM 662 C CA . ASP A 1 85 ? -2.854 -11.811 -5.366 1.00 97.62 85 ASP A CA 1
ATOM 663 C C . ASP A 1 85 ? -2.328 -10.531 -6.029 1.00 97.62 85 ASP A C 1
ATOM 665 O O . ASP A 1 85 ? -1.868 -10.546 -7.176 1.00 97.62 85 ASP A O 1
ATOM 669 N N . ALA A 1 86 ? -2.352 -9.409 -5.304 1.00 96.31 86 ALA A N 1
ATOM 670 C CA . ALA A 1 86 ? -1.816 -8.144 -5.791 1.00 96.31 86 ALA A CA 1
ATOM 671 C C . ALA A 1 86 ? -0.303 -8.226 -6.059 1.00 96.31 86 ALA A C 1
ATOM 673 O O . ALA A 1 86 ? 0.168 -7.696 -7.068 1.00 96.31 86 ALA A O 1
ATOM 674 N N . GLN A 1 87 ? 0.461 -8.926 -5.212 1.00 97.12 87 GLN A N 1
ATOM 675 C CA . GLN A 1 87 ? 1.892 -9.140 -5.440 1.00 97.12 87 GLN A CA 1
ATOM 676 C C . GLN A 1 87 ? 2.167 -9.982 -6.688 1.00 97.12 87 GLN A C 1
ATOM 678 O O . GLN A 1 87 ? 3.065 -9.644 -7.463 1.00 97.12 87 GLN A O 1
ATOM 683 N N . VAL A 1 88 ? 1.388 -11.045 -6.915 1.00 97.31 88 VAL A N 1
ATOM 684 C CA . VAL A 1 88 ? 1.511 -11.878 -8.122 1.00 97.31 88 VAL A CA 1
ATOM 685 C C . VAL A 1 88 ? 1.252 -11.040 -9.375 1.00 97.31 88 VAL A C 1
ATOM 687 O O . VAL A 1 88 ? 2.061 -11.057 -10.306 1.00 97.31 88 VAL A O 1
ATOM 690 N N . ARG A 1 89 ? 0.185 -10.231 -9.373 1.00 95.69 89 ARG A N 1
ATOM 691 C CA . ARG A 1 89 ? -0.142 -9.325 -10.488 1.00 95.69 89 ARG A CA 1
ATOM 692 C C . ARG A 1 89 ? 0.949 -8.285 -10.727 1.00 95.69 89 ARG A C 1
ATOM 694 O O . ARG A 1 89 ? 1.331 -8.058 -11.871 1.00 95.69 89 ARG A O 1
ATOM 701 N N . LEU A 1 90 ? 1.497 -7.690 -9.667 1.00 96.50 90 LEU A N 1
ATOM 702 C CA . LEU A 1 90 ? 2.591 -6.725 -9.782 1.00 96.50 90 LEU A CA 1
ATOM 703 C C . LEU A 1 90 ? 3.853 -7.362 -10.376 1.00 96.50 90 LEU A C 1
ATOM 705 O O . LEU A 1 90 ? 4.525 -6.744 -11.201 1.00 96.50 90 LEU A O 1
ATOM 709 N N . LYS A 1 91 ? 4.182 -8.593 -9.972 1.00 96.56 91 LYS A N 1
ATOM 710 C CA . LYS A 1 91 ? 5.334 -9.322 -10.512 1.00 96.56 91 LYS A CA 1
ATOM 711 C C . LYS A 1 91 ? 5.167 -9.591 -12.010 1.00 96.56 91 LYS A C 1
ATOM 713 O O . LYS A 1 91 ? 6.109 -9.352 -12.759 1.00 96.56 91 LYS A O 1
ATOM 718 N N . ALA A 1 92 ? 3.975 -10.008 -12.436 1.00 94.44 92 ALA A N 1
ATOM 719 C CA . ALA A 1 92 ? 3.655 -10.209 -13.849 1.00 94.44 92 ALA A CA 1
ATOM 720 C C . ALA A 1 92 ? 3.697 -8.895 -14.654 1.00 94.44 92 ALA A C 1
ATOM 722 O O . ALA A 1 92 ? 4.246 -8.846 -15.750 1.00 94.44 92 ALA A O 1
ATOM 723 N N . ALA A 1 93 ? 3.189 -7.792 -14.097 1.00 94.62 93 ALA A N 1
ATOM 724 C CA . ALA A 1 93 ? 3.274 -6.486 -14.751 1.00 94.62 93 ALA A CA 1
ATOM 725 C C . ALA A 1 93 ? 4.731 -6.014 -14.911 1.00 94.62 93 ALA A C 1
ATOM 727 O O . ALA A 1 93 ? 5.104 -5.469 -15.948 1.00 94.62 93 ALA A O 1
ATOM 728 N N . ARG A 1 94 ? 5.579 -6.255 -13.903 1.00 95.06 94 ARG A N 1
ATOM 729 C CA . ARG A 1 94 ? 7.007 -5.915 -13.962 1.00 95.06 94 ARG A CA 1
ATOM 730 C C . ARG A 1 94 ? 7.764 -6.703 -15.023 1.00 95.06 94 ARG A C 1
ATOM 732 O O . ARG A 1 94 ? 8.626 -6.110 -15.663 1.00 95.06 94 ARG A O 1
ATOM 739 N N . SER A 1 95 ? 7.469 -7.992 -15.210 1.00 93.25 95 SER A N 1
ATOM 740 C CA . SER A 1 95 ? 8.115 -8.767 -16.276 1.00 93.25 95 SER A CA 1
ATOM 741 C C . SER A 1 95 ? 7.737 -8.224 -17.651 1.00 93.25 95 SER A C 1
ATOM 743 O O . SER A 1 95 ? 8.627 -7.940 -18.439 1.00 93.25 95 SER A O 1
ATOM 745 N N . LEU A 1 96 ? 6.453 -7.932 -17.885 1.00 94.81 96 LEU A N 1
ATOM 746 C CA . LEU A 1 96 ? 6.004 -7.325 -19.145 1.00 94.81 96 LEU A CA 1
ATOM 747 C C . LEU A 1 96 ? 6.668 -5.966 -19.408 1.00 94.81 96 LEU A C 1
ATOM 749 O O . LEU A 1 96 ? 7.060 -5.666 -20.532 1.00 94.81 96 LEU A O 1
ATOM 753 N N . TYR A 1 97 ? 6.820 -5.141 -18.371 1.00 94.56 97 TYR A N 1
ATOM 754 C CA . TYR A 1 97 ? 7.492 -3.850 -18.497 1.00 94.56 97 TYR A CA 1
ATOM 755 C C . TYR A 1 97 ? 8.994 -3.996 -18.786 1.00 94.56 97 TYR A C 1
ATOM 757 O O . TYR A 1 97 ? 9.546 -3.239 -19.582 1.00 94.56 97 TYR A O 1
ATOM 765 N N . ALA A 1 98 ? 9.657 -4.980 -18.172 1.00 94.38 98 ALA A N 1
ATOM 766 C CA . ALA A 1 98 ? 11.052 -5.293 -18.465 1.00 94.38 98 ALA A CA 1
ATOM 767 C C . ALA A 1 98 ? 11.226 -5.762 -19.919 1.00 94.38 98 ALA A C 1
ATOM 769 O O . ALA A 1 98 ? 12.111 -5.268 -20.617 1.00 94.38 98 ALA A O 1
ATOM 770 N N . ASP A 1 99 ? 10.340 -6.633 -20.402 1.00 94.38 99 ASP A N 1
ATOM 771 C CA . ASP A 1 99 ? 10.342 -7.101 -21.791 1.00 94.38 99 ASP A CA 1
ATOM 772 C C . ASP A 1 99 ? 10.119 -5.933 -22.766 1.00 94.38 99 ASP A C 1
ATOM 774 O O . ASP A 1 99 ? 10.840 -5.787 -23.751 1.00 94.38 99 ASP A O 1
ATOM 778 N N . ALA A 1 100 ? 9.201 -5.017 -22.449 1.00 93.44 100 ALA A N 1
ATOM 779 C CA . ALA A 1 100 ? 8.972 -3.819 -23.253 1.00 93.44 100 ALA A CA 1
ATOM 780 C C . ALA A 1 100 ? 10.198 -2.885 -23.294 1.00 93.44 100 ALA A C 1
ATOM 782 O O . ALA A 1 100 ? 10.553 -2.384 -24.362 1.00 93.44 100 ALA A O 1
ATOM 783 N N . ILE A 1 101 ? 10.877 -2.669 -22.159 1.00 93.69 101 ILE A N 1
ATOM 784 C CA . ILE A 1 101 ? 12.111 -1.867 -22.117 1.00 93.69 101 ILE A CA 1
ATOM 785 C C . ILE A 1 101 ? 13.207 -2.524 -22.949 1.00 93.69 101 ILE A C 1
ATOM 787 O O . ILE A 1 101 ? 13.877 -1.837 -23.716 1.00 93.69 101 ILE A O 1
ATOM 791 N N . THR A 1 102 ? 13.407 -3.833 -22.802 1.00 93.50 102 THR A N 1
ATOM 792 C CA . THR A 1 102 ? 14.453 -4.539 -23.552 1.00 93.50 102 THR A CA 1
ATOM 793 C C . THR A 1 102 ? 14.184 -4.490 -25.054 1.00 93.50 102 THR A C 1
ATOM 795 O O . THR A 1 102 ? 15.092 -4.158 -25.812 1.00 93.50 102 THR A O 1
ATOM 798 N N . ALA A 1 103 ? 12.935 -4.690 -25.489 1.00 92.75 103 ALA A N 1
ATOM 799 C CA . ALA A 1 103 ? 12.541 -4.527 -26.886 1.00 92.75 103 ALA A CA 1
ATOM 800 C C . ALA A 1 103 ? 12.787 -3.094 -27.393 1.00 92.75 103 ALA A C 1
ATOM 802 O O . ALA A 1 103 ? 13.347 -2.903 -28.474 1.00 92.75 103 ALA A O 1
ATOM 803 N N . TRP A 1 104 ? 12.438 -2.078 -26.596 1.00 93.69 104 TRP A N 1
ATOM 804 C CA . TRP A 1 104 ? 12.691 -0.680 -26.945 1.00 93.69 104 TRP A CA 1
ATOM 805 C C . TRP A 1 104 ? 14.187 -0.365 -27.061 1.00 93.69 104 TRP A C 1
ATOM 807 O O . TRP A 1 104 ? 14.582 0.321 -28.000 1.00 93.69 104 TRP A O 1
ATOM 817 N N . GLN A 1 105 ? 15.019 -0.891 -26.158 1.00 92.19 105 GLN A N 1
ATOM 818 C CA . GLN A 1 105 ? 16.477 -0.725 -26.185 1.00 92.19 105 GLN A CA 1
ATOM 819 C C . GLN A 1 105 ? 17.129 -1.454 -27.363 1.00 92.19 105 GLN A C 1
ATOM 821 O O . GLN A 1 105 ? 18.116 -0.967 -27.904 1.00 92.19 105 GLN A O 1
ATOM 826 N N . MET A 1 106 ? 16.589 -2.603 -27.779 1.00 90.56 106 MET A N 1
ATOM 827 C CA . MET A 1 106 ? 17.056 -3.289 -28.985 1.00 90.56 106 MET A CA 1
ATOM 828 C C . MET A 1 106 ? 16.699 -2.514 -30.254 1.00 90.56 106 MET A C 1
ATOM 830 O O . MET A 1 106 ? 17.517 -2.434 -31.167 1.00 90.56 106 MET A O 1
ATOM 834 N N . ALA A 1 107 ? 15.507 -1.914 -30.306 1.00 90.81 107 ALA A N 1
ATOM 835 C CA . ALA A 1 107 ? 15.094 -1.072 -31.426 1.00 90.81 107 ALA A CA 1
ATOM 836 C C . ALA A 1 107 ? 15.809 0.293 -31.440 1.00 90.81 107 ALA A C 1
ATOM 838 O O . ALA A 1 107 ? 16.050 0.852 -32.507 1.00 90.81 107 ALA A O 1
ATOM 839 N N . ASN A 1 108 ? 16.163 0.819 -30.265 1.00 88.50 108 ASN A N 1
ATOM 840 C CA . ASN A 1 108 ? 16.826 2.108 -30.076 1.00 88.50 108 ASN A CA 1
ATOM 841 C C . ASN A 1 108 ? 18.107 1.905 -29.260 1.00 88.50 108 ASN A C 1
ATOM 843 O O . ASN A 1 108 ? 18.160 2.283 -28.082 1.00 88.50 108 ASN A O 1
ATOM 847 N N . PRO A 1 109 ? 19.137 1.281 -29.856 1.00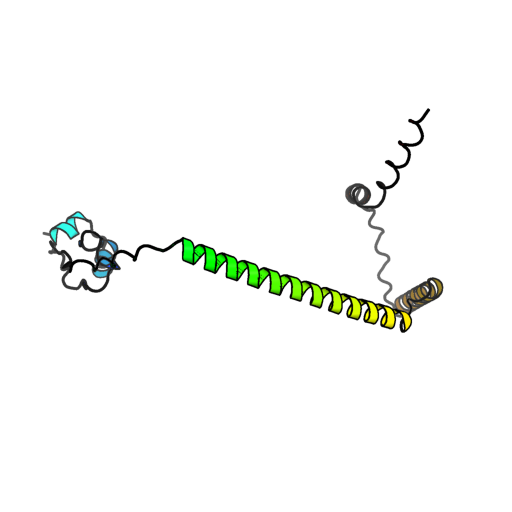 85.25 109 PRO A N 1
ATOM 848 C CA . PRO A 1 109 ? 20.389 1.076 -29.162 1.00 85.25 109 PRO A CA 1
ATOM 849 C C . PRO A 1 109 ? 20.982 2.438 -28.786 1.00 85.25 109 PRO A C 1
ATOM 851 O O . PRO A 1 109 ? 20.907 3.391 -29.571 1.00 85.25 109 PRO A O 1
ATOM 854 N N . PRO A 1 110 ? 21.579 2.558 -27.589 1.00 80.88 110 PRO A N 1
ATOM 855 C CA . PRO A 1 110 ? 22.299 3.766 -27.238 1.00 80.88 110 PRO A CA 1
ATOM 856 C C . PRO A 1 110 ? 23.398 4.016 -28.282 1.00 80.88 110 PRO A C 1
ATOM 858 O O . PRO A 1 110 ? 24.019 3.059 -28.760 1.00 80.88 110 PRO A O 1
ATOM 861 N N . PRO A 1 111 ? 23.655 5.284 -28.646 1.00 83.19 111 PRO A N 1
ATOM 862 C CA . PRO A 1 111 ? 24.715 5.602 -29.588 1.00 83.19 111 PRO A CA 1
ATOM 863 C C . PRO A 1 111 ? 26.047 5.074 -29.055 1.00 83.19 111 PRO A C 1
ATOM 865 O O . PRO A 1 111 ? 26.310 5.111 -27.847 1.00 83.19 111 PRO A O 1
ATOM 868 N N . SER A 1 112 ? 26.904 4.603 -29.959 1.00 86.31 112 SER A N 1
ATOM 869 C CA . SER A 1 112 ? 28.270 4.240 -29.587 1.00 86.31 112 SER A CA 1
ATOM 870 C C . SER A 1 112 ? 28.989 5.453 -28.992 1.00 86.31 112 SER A C 1
ATOM 872 O O . SER A 1 112 ? 28.628 6.602 -29.258 1.00 86.31 112 SER A O 1
ATOM 874 N N . THR A 1 113 ? 30.030 5.221 -28.194 1.00 83.38 113 THR A N 1
ATOM 875 C CA . THR A 1 113 ? 30.837 6.305 -27.610 1.00 83.38 113 THR A CA 1
ATOM 876 C C . THR A 1 113 ? 31.355 7.270 -28.674 1.00 83.38 113 THR A C 1
ATOM 878 O O . THR A 1 113 ? 31.318 8.480 -28.470 1.00 83.38 113 THR A O 1
ATOM 881 N N . ASP A 1 114 ? 31.756 6.746 -29.833 1.00 85.38 114 ASP A N 1
ATOM 882 C CA . ASP A 1 114 ? 32.228 7.545 -30.963 1.00 85.38 114 ASP A CA 1
ATOM 883 C C . ASP A 1 114 ? 31.090 8.349 -31.618 1.00 85.38 114 ASP A C 1
ATOM 885 O O . ASP A 1 114 ? 31.237 9.534 -31.910 1.00 85.38 114 ASP A O 1
ATOM 889 N N . GLN A 1 115 ? 29.899 7.762 -31.774 1.00 83.56 115 GLN A N 1
ATOM 890 C CA . GLN A 1 115 ? 28.730 8.475 -32.298 1.00 83.56 115 GLN A CA 1
ATOM 891 C C . GLN A 1 115 ? 28.235 9.559 -31.330 1.00 83.56 115 GLN A C 1
ATOM 893 O O . GLN A 1 115 ? 27.894 10.662 -31.757 1.00 83.56 115 GLN A O 1
ATOM 898 N N . ALA A 1 116 ? 28.242 9.282 -30.025 1.00 84.88 116 ALA A N 1
ATOM 899 C CA . ALA A 1 116 ? 27.928 10.255 -28.986 1.00 84.88 116 ALA A CA 1
ATOM 900 C C . ALA A 1 116 ? 28.946 11.406 -28.969 1.00 84.88 116 ALA A C 1
ATOM 902 O O . ALA A 1 116 ? 28.552 12.567 -28.858 1.00 84.88 116 ALA A O 1
ATOM 903 N N . TYR A 1 117 ? 30.235 11.099 -29.144 1.00 84.00 117 TYR A N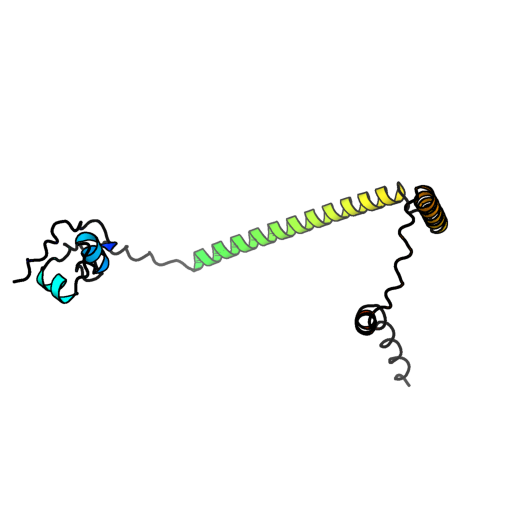 1
ATOM 904 C CA . TYR A 1 117 ? 31.297 12.097 -29.248 1.00 84.00 117 TYR A CA 1
ATOM 905 C C . TYR A 1 117 ? 31.132 12.981 -30.491 1.00 84.00 117 TYR A C 1
ATOM 907 O O . TYR A 1 117 ? 31.159 14.205 -30.386 1.00 84.00 117 TYR A O 1
ATOM 915 N N . ARG A 1 118 ? 30.847 12.390 -31.657 1.00 86.69 118 ARG A N 1
ATOM 916 C CA . ARG A 1 118 ? 30.570 13.144 -32.891 1.00 86.69 118 ARG A CA 1
ATOM 917 C C . ARG A 1 118 ? 29.324 14.020 -32.772 1.00 86.69 118 ARG A C 1
ATOM 919 O O . ARG A 1 118 ? 29.355 15.170 -33.194 1.00 86.69 118 ARG A O 1
ATOM 926 N N . LEU A 1 119 ? 28.248 13.520 -32.158 1.00 85.88 119 LEU A N 1
ATOM 927 C CA . LEU A 1 119 ? 27.044 14.313 -31.878 1.00 85.88 119 LEU A CA 1
ATOM 928 C C . LEU A 1 119 ? 27.324 15.461 -30.902 1.00 85.88 119 LEU A C 1
ATOM 930 O O . LEU A 1 119 ? 26.772 16.548 -31.059 1.00 85.88 119 LEU A O 1
ATOM 934 N N . HIS A 1 120 ? 28.182 15.239 -29.906 1.00 83.62 120 HIS A N 1
ATOM 935 C CA . HIS A 1 120 ? 28.602 16.275 -28.970 1.00 83.62 120 HIS A CA 1
ATOM 936 C C . HIS A 1 120 ? 29.392 17.384 -29.673 1.00 83.62 120 HIS A C 1
ATOM 938 O O . HIS A 1 120 ? 29.055 18.557 -29.515 1.00 83.62 120 HIS A O 1
ATOM 944 N N . LEU A 1 121 ? 30.373 17.017 -30.502 1.00 84.88 121 LEU A N 1
ATOM 945 C CA . LEU A 1 121 ? 31.136 17.968 -31.312 1.00 84.88 121 LEU A CA 1
ATOM 946 C C . LEU A 1 121 ? 30.243 18.715 -32.310 1.00 84.88 121 LEU A C 1
ATOM 948 O O . LEU A 1 121 ? 30.379 19.925 -32.456 1.00 84.88 121 LEU A O 1
ATOM 952 N N . ALA A 1 122 ? 29.290 18.029 -32.950 1.00 82.94 122 ALA A N 1
ATOM 953 C CA . ALA A 1 122 ? 28.335 18.654 -33.864 1.00 82.94 122 ALA A CA 1
ATOM 954 C C . ALA A 1 122 ? 27.443 19.682 -33.150 1.00 82.94 122 ALA A C 1
ATOM 956 O O . ALA A 1 122 ? 27.255 20.784 -33.659 1.00 82.94 122 ALA A O 1
ATOM 957 N N . ARG A 1 123 ? 26.950 19.367 -31.943 1.00 82.19 123 ARG A N 1
ATOM 958 C CA . ARG A 1 123 ? 26.189 20.326 -31.126 1.00 82.19 123 ARG A CA 1
ATOM 959 C C . ARG A 1 123 ? 27.042 21.497 -30.662 1.00 82.19 123 ARG A C 1
ATOM 961 O O . ARG A 1 123 ? 26.555 22.617 -30.675 1.00 82.19 123 ARG A O 1
ATOM 968 N N . GLN A 1 124 ? 28.292 21.266 -30.260 1.00 80.50 124 GLN A N 1
ATOM 969 C CA . GLN A 1 124 ? 29.209 22.355 -29.906 1.00 80.50 124 GLN A CA 1
ATOM 970 C C . GLN A 1 124 ? 29.475 23.269 -31.103 1.00 80.50 124 GLN A C 1
ATOM 972 O O . GLN A 1 124 ? 29.427 24.486 -30.956 1.00 80.50 124 GLN A O 1
ATOM 977 N N . ALA A 1 125 ? 29.688 22.691 -32.286 1.00 78.50 125 ALA A N 1
ATOM 978 C CA . ALA A 1 125 ? 29.874 23.440 -33.519 1.00 78.50 125 ALA A CA 1
ATOM 979 C C . ALA A 1 125 ? 28.624 24.264 -33.867 1.00 78.50 125 ALA A C 1
ATOM 981 O O . ALA A 1 125 ? 28.747 25.462 -34.099 1.00 78.50 125 ALA A O 1
ATOM 982 N N . GLN A 1 126 ? 27.427 23.670 -33.812 1.00 77.75 126 GLN A N 1
ATOM 983 C CA . GLN A 1 126 ? 26.155 24.378 -34.020 1.00 77.75 126 GLN A CA 1
ATOM 984 C C . GLN A 1 126 ? 25.947 25.500 -32.997 1.00 77.75 126 GLN A C 1
ATOM 986 O O . GLN A 1 126 ? 25.701 26.636 -33.380 1.00 77.75 126 GLN A O 1
ATOM 991 N N . HIS A 1 127 ? 26.161 25.224 -31.712 1.00 69.75 127 HIS A N 1
ATOM 992 C CA . HIS A 1 127 ? 26.041 26.210 -30.638 1.00 69.75 127 HIS A CA 1
ATOM 993 C C . HIS A 1 127 ? 27.040 27.370 -30.789 1.00 69.75 127 HIS A C 1
ATOM 995 O O . HIS A 1 127 ? 26.717 28.518 -30.490 1.00 69.75 127 HIS A O 1
ATOM 1001 N N . SER A 1 128 ? 28.255 27.087 -31.270 1.00 69.56 128 SER A N 1
ATOM 1002 C CA . SER A 1 128 ? 29.256 28.114 -31.579 1.00 69.56 128 SER A CA 1
ATOM 1003 C C . SER A 1 128 ? 28.919 28.914 -32.844 1.00 69.56 128 SER A C 1
ATOM 1005 O O . SER A 1 128 ? 29.169 30.116 -32.888 1.00 69.56 128 SER A O 1
ATOM 1007 N N . ALA A 1 129 ? 28.311 28.271 -33.847 1.00 67.44 129 ALA A N 1
ATOM 1008 C CA . ALA A 1 129 ? 27.907 28.881 -35.113 1.00 67.44 129 ALA A CA 1
ATOM 1009 C C . ALA A 1 129 ? 26.647 29.753 -34.976 1.00 67.44 129 ALA A C 1
ATOM 1011 O O . ALA A 1 129 ? 26.527 30.766 -35.656 1.00 67.44 129 ALA A O 1
ATOM 1012 N N . GLU A 1 130 ? 25.741 29.406 -34.062 1.00 73.69 130 GLU A N 1
ATOM 1013 C CA . GLU A 1 130 ? 24.537 30.180 -33.723 1.00 73.69 130 GLU A CA 1
ATOM 1014 C C . GLU A 1 130 ? 24.845 31.445 -32.901 1.00 73.69 130 GLU A C 1
ATOM 1016 O O . GLU A 1 130 ? 23.933 32.149 -32.475 1.00 73.69 130 GLU A O 1
ATOM 1021 N N . GLY A 1 131 ? 26.123 31.755 -32.653 1.00 61.16 131 GLY A N 1
ATOM 1022 C CA . GLY A 1 131 ? 26.527 32.955 -31.919 1.00 61.16 131 GLY A CA 1
ATOM 1023 C C . GLY A 1 131 ? 26.208 32.907 -30.422 1.00 61.16 131 GLY A C 1
ATOM 1024 O O . GLY A 1 131 ? 26.486 33.872 -29.713 1.00 61.16 131 GLY A O 1
ATOM 1025 N N . ASN A 1 132 ? 25.716 31.774 -29.909 1.00 59.56 132 ASN A N 1
ATOM 1026 C CA . ASN A 1 132 ? 25.542 31.507 -28.481 1.00 59.56 132 ASN A CA 1
ATOM 1027 C C . ASN A 1 132 ? 26.893 31.217 -27.807 1.00 59.56 132 ASN A C 1
ATOM 1029 O O . ASN A 1 132 ? 27.058 30.268 -27.043 1.00 59.56 132 ASN A O 1
ATOM 1033 N N . VAL A 1 133 ? 27.897 32.052 -28.062 1.00 60.09 133 VAL A N 1
ATOM 1034 C CA . VAL A 1 133 ? 29.131 32.059 -27.282 1.00 60.09 133 VAL A CA 1
ATOM 1035 C C . VAL A 1 133 ? 28.818 32.816 -25.998 1.00 60.09 133 VAL A C 1
ATOM 1037 O O . VAL A 1 133 ? 29.164 33.984 -25.839 1.00 60.09 133 VAL A O 1
ATOM 1040 N N . ALA A 1 134 ? 28.106 32.164 -25.075 1.00 61.75 134 ALA A N 1
ATOM 1041 C CA . ALA A 1 134 ? 28.109 32.625 -23.697 1.00 61.75 134 ALA A CA 1
ATOM 1042 C C . ALA A 1 134 ? 29.584 32.747 -23.298 1.00 61.75 134 ALA A C 1
ATOM 1044 O O . ALA A 1 134 ? 30.340 31.780 -23.435 1.00 61.75 134 ALA A O 1
ATOM 1045 N N . ALA A 1 135 ? 29.997 33.956 -22.902 1.00 54.34 135 ALA A N 1
ATOM 1046 C CA . ALA A 1 135 ? 31.353 34.230 -22.453 1.00 54.34 135 ALA A CA 1
ATOM 1047 C C . ALA A 1 135 ? 31.794 33.103 -21.518 1.00 54.34 135 ALA A C 1
ATOM 1049 O O . ALA A 1 135 ? 30.998 32.679 -20.675 1.00 54.34 135 ALA A O 1
ATOM 1050 N N . ALA A 1 136 ? 33.020 32.599 -21.700 1.00 50.16 136 ALA A N 1
ATOM 1051 C CA . ALA A 1 136 ? 33.566 31.554 -20.847 1.00 50.16 136 ALA A CA 1
ATOM 1052 C C . ALA A 1 136 ? 33.296 31.948 -19.394 1.00 50.16 136 ALA A C 1
ATOM 1054 O O . ALA A 1 136 ? 33.847 32.943 -18.916 1.00 50.16 136 ALA A O 1
ATOM 1055 N N . GLN A 1 137 ? 32.383 31.231 -18.725 1.00 53.12 137 GLN A N 1
ATOM 1056 C CA . GLN A 1 137 ? 32.140 31.500 -17.318 1.00 53.12 137 GLN A CA 1
ATOM 1057 C C . GLN A 1 137 ? 33.498 31.331 -16.641 1.00 53.12 137 GLN A C 1
ATOM 1059 O O . GLN A 1 137 ? 34.158 30.309 -16.880 1.00 53.12 137 GLN A O 1
ATOM 1064 N N . PRO A 1 138 ? 33.967 32.332 -15.876 1.00 49.94 138 PRO A N 1
ATOM 1065 C CA . PRO A 1 138 ? 35.219 32.189 -15.162 1.00 49.94 138 PRO A CA 1
ATOM 1066 C C . PRO A 1 138 ? 35.122 30.892 -14.373 1.00 49.94 138 PRO A C 1
ATOM 1068 O O . PRO A 1 138 ? 34.084 30.621 -13.769 1.00 49.94 138 PRO A O 1
ATOM 1071 N N . VAL A 1 139 ? 36.171 30.069 -14.434 1.00 52.50 139 VAL A N 1
ATOM 1072 C CA . VAL A 1 139 ? 36.247 28.844 -13.641 1.00 52.50 139 VAL A CA 1
ATOM 1073 C C . VAL A 1 139 ? 36.032 29.263 -12.195 1.00 52.50 139 VAL A C 1
ATOM 1075 O O . VAL A 1 139 ? 36.937 29.803 -11.557 1.00 52.50 139 VAL A O 1
ATOM 1078 N N . VAL A 1 140 ? 34.814 29.062 -11.692 1.00 51.03 140 VAL A N 1
ATOM 1079 C CA . VAL A 1 140 ? 34.507 29.221 -10.282 1.00 51.03 140 VAL A CA 1
ATOM 1080 C C . VAL A 1 140 ? 35.296 28.103 -9.633 1.00 51.03 140 VAL A C 1
ATOM 1082 O O . VAL A 1 140 ? 34.902 26.937 -9.671 1.00 51.03 140 VAL A O 1
ATOM 1085 N N . ARG A 1 141 ? 36.493 28.436 -9.140 1.00 51.66 141 ARG A N 1
ATOM 1086 C CA . ARG A 1 141 ? 37.252 27.525 -8.296 1.00 51.66 141 ARG A CA 1
ATOM 1087 C C . ARG A 1 141 ? 36.306 27.172 -7.163 1.00 51.66 141 ARG A C 1
ATOM 1089 O O . ARG A 1 141 ? 35.891 28.059 -6.418 1.00 51.66 141 ARG A O 1
ATOM 1096 N N . ARG A 1 142 ? 35.921 25.895 -7.116 1.00 49.88 142 ARG A N 1
ATOM 1097 C CA . ARG A 1 142 ? 35.166 25.310 -6.012 1.00 49.88 142 ARG A CA 1
ATOM 1098 C C . ARG A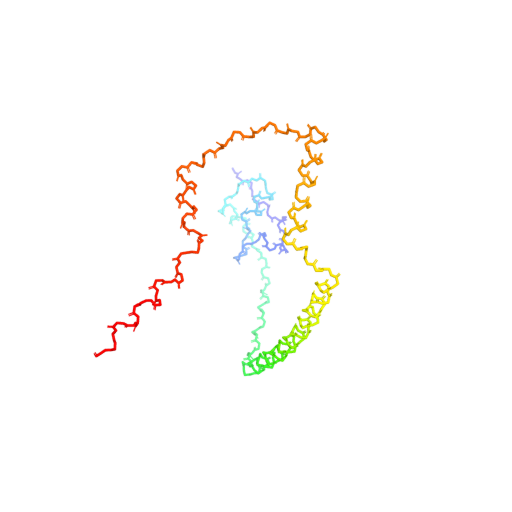 1 142 ? 35.766 25.860 -4.728 1.00 49.88 142 ARG A C 1
ATOM 1100 O O . ARG A 1 142 ? 36.983 25.804 -4.545 1.00 49.88 142 ARG A O 1
ATOM 1107 N N . SER A 1 143 ? 34.936 26.478 -3.896 1.00 61.78 143 SER A N 1
ATOM 1108 C CA . SER A 1 143 ? 35.388 26.867 -2.570 1.00 61.78 143 SER A CA 1
ATOM 1109 C C . SER A 1 143 ? 35.887 25.603 -1.865 1.00 61.78 143 SER A C 1
ATOM 1111 O O . SER A 1 143 ? 35.421 24.498 -2.148 1.00 61.78 143 SER A O 1
ATOM 1113 N N . VAL A 1 144 ? 36.837 25.757 -0.946 1.00 60.12 144 VAL A N 1
ATOM 1114 C CA . VAL A 1 144 ? 37.413 24.649 -0.157 1.00 60.12 144 VAL A CA 1
ATOM 1115 C C . VAL A 1 144 ? 36.318 23.757 0.460 1.00 60.12 144 VAL A C 1
ATOM 1117 O O . VAL A 1 144 ? 36.507 22.559 0.649 1.00 60.12 144 VAL A O 1
ATOM 1120 N N . LEU A 1 145 ? 35.133 24.324 0.699 1.00 54.84 145 LEU A N 1
ATOM 1121 C CA . LEU A 1 145 ? 33.953 23.631 1.201 1.00 54.84 145 LEU A CA 1
ATOM 1122 C C . LEU A 1 145 ? 33.386 22.579 0.222 1.00 54.84 145 LEU A C 1
ATOM 1124 O O . LEU A 1 145 ? 33.028 21.486 0.650 1.00 54.84 145 LEU A O 1
ATOM 1128 N N . ASP A 1 146 ? 33.352 22.859 -1.083 1.00 56.59 146 ASP A N 1
ATOM 1129 C CA . ASP A 1 146 ? 32.869 21.920 -2.111 1.00 56.59 146 ASP A CA 1
ATOM 1130 C C . ASP A 1 146 ? 33.827 20.736 -2.310 1.00 56.59 146 ASP A C 1
ATOM 1132 O O . ASP A 1 146 ? 33.406 19.617 -2.610 1.00 56.59 146 ASP A O 1
ATOM 1136 N N . GLU A 1 147 ? 35.129 20.955 -2.114 1.00 58.56 147 GLU A N 1
ATOM 1137 C CA . GLU A 1 147 ? 36.138 19.896 -2.187 1.00 58.56 147 GLU A CA 1
ATOM 1138 C C . GLU A 1 147 ? 35.977 18.907 -1.020 1.00 58.56 147 GLU A C 1
ATOM 1140 O O . GLU A 1 147 ? 35.932 17.693 -1.241 1.00 58.56 147 GLU A O 1
ATOM 1145 N N . VAL A 1 148 ? 35.744 19.424 0.193 1.00 57.69 148 VAL A N 1
ATOM 1146 C CA . VAL A 1 148 ? 35.453 18.632 1.403 1.00 57.69 148 VAL A CA 1
ATOM 1147 C C . VAL A 1 148 ? 34.148 17.836 1.267 1.00 57.69 148 VAL A C 1
ATOM 1149 O O . VAL A 1 148 ? 34.099 16.662 1.643 1.00 57.69 148 VAL A O 1
ATOM 1152 N N . MET A 1 149 ? 33.110 18.430 0.672 1.00 56.25 149 MET A N 1
ATOM 1153 C CA . MET A 1 149 ? 31.814 17.765 0.478 1.00 56.25 149 MET A CA 1
ATOM 1154 C C . MET A 1 149 ? 31.830 16.744 -0.676 1.00 56.25 149 MET A C 1
ATOM 1156 O O . MET A 1 149 ? 31.100 15.754 -0.645 1.00 56.25 149 MET A O 1
ATOM 1160 N N . SER A 1 150 ? 32.698 16.920 -1.681 1.00 56.84 150 SER A N 1
ATOM 1161 C CA . SER A 1 150 ? 32.862 15.946 -2.775 1.00 56.84 150 SER A CA 1
ATOM 1162 C C . SER A 1 150 ? 33.619 14.678 -2.356 1.00 56.84 150 SER A C 1
ATOM 1164 O O . SER A 1 150 ? 33.371 13.601 -2.901 1.00 56.84 150 SER A O 1
ATOM 1166 N N . GLN A 1 151 ? 34.493 14.770 -1.346 1.00 54.62 151 GLN A N 1
ATOM 1167 C CA . GLN A 1 151 ? 35.189 13.609 -0.779 1.00 54.62 151 GLN A CA 1
ATOM 1168 C C . GLN A 1 151 ? 34.281 12.738 0.098 1.00 54.62 151 GLN A C 1
ATOM 1170 O O . GLN A 1 151 ? 34.572 11.562 0.316 1.00 54.62 151 GLN A O 1
ATOM 1175 N N . THR A 1 152 ? 33.157 13.274 0.575 1.00 51.38 152 THR A N 1
ATOM 1176 C CA . THR A 1 152 ? 32.263 12.568 1.503 1.00 51.38 152 THR A CA 1
ATOM 1177 C C . THR A 1 152 ? 31.212 11.694 0.813 1.00 51.38 152 THR A C 1
ATOM 1179 O O . THR A 1 152 ? 30.475 10.984 1.494 1.00 51.38 152 THR A O 1
ATOM 1182 N N . GLY A 1 153 ? 31.151 11.668 -0.524 1.00 52.72 153 GLY A N 1
ATOM 1183 C CA . GLY A 1 153 ? 29.992 11.109 -1.225 1.00 52.72 153 GLY A CA 1
ATOM 1184 C C . GLY A 1 153 ? 30.254 10.375 -2.536 1.00 52.72 153 GLY A C 1
ATOM 1185 O O . GLY A 1 153 ? 29.469 10.537 -3.464 1.00 52.72 153 GLY A O 1
ATOM 1186 N N . GLY A 1 154 ? 31.296 9.544 -2.665 1.00 49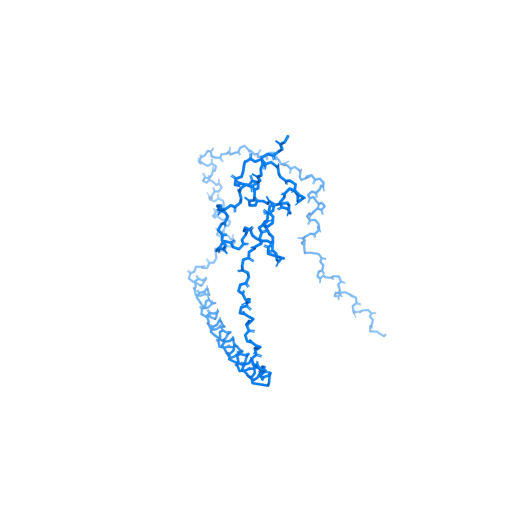.38 154 GLY A N 1
ATOM 1187 C CA . GLY A 1 154 ? 31.378 8.695 -3.862 1.00 49.38 154 GLY A CA 1
ATOM 1188 C C . GLY A 1 154 ? 32.606 7.801 -4.018 1.00 49.38 154 GLY A C 1
ATOM 1189 O O . GLY A 1 154 ? 33.664 8.256 -4.422 1.00 49.38 154 GLY A O 1
ATOM 1190 N N . ARG A 1 155 ? 32.410 6.485 -3.837 1.00 49.72 155 ARG A N 1
ATOM 1191 C CA . ARG A 1 155 ? 33.257 5.382 -4.359 1.00 49.72 155 ARG A CA 1
ATOM 1192 C C . ARG A 1 155 ? 34.706 5.250 -3.838 1.00 49.72 155 ARG A C 1
ATOM 1194 O O . ARG A 1 155 ? 35.617 5.039 -4.630 1.00 49.72 155 ARG A O 1
ATOM 1201 N N . ALA A 1 156 ? 34.921 5.190 -2.521 1.00 45.69 156 ALA A N 1
ATOM 1202 C CA . ALA A 1 156 ? 36.221 4.752 -1.972 1.00 45.69 156 ALA A CA 1
ATOM 1203 C C . ALA A 1 156 ? 36.163 3.677 -0.864 1.00 45.69 156 ALA A C 1
ATOM 1205 O O . ALA A 1 156 ? 37.190 3.341 -0.285 1.00 45.69 156 ALA A O 1
ATOM 1206 N N . THR A 1 157 ? 35.006 3.069 -0.576 1.00 47.31 157 THR A N 1
ATOM 1207 C CA . THR A 1 157 ? 34.863 2.146 0.576 1.00 47.31 157 THR A CA 1
ATOM 1208 C C . THR A 1 157 ? 34.620 0.675 0.229 1.00 47.31 157 THR A C 1
ATOM 1210 O O . THR A 1 157 ? 34.349 -0.117 1.126 1.00 47.31 157 THR A O 1
ATOM 1213 N N . ARG A 1 158 ? 34.761 0.243 -1.035 1.00 48.03 158 ARG A N 1
ATOM 1214 C CA . ARG A 1 158 ? 34.567 -1.183 -1.394 1.00 48.03 158 ARG A CA 1
ATOM 1215 C C . ARG A 1 158 ? 35.824 -2.059 -1.424 1.00 48.03 158 ARG A C 1
ATOM 1217 O O . ARG A 1 158 ? 35.677 -3.270 -1.489 1.00 48.03 158 ARG A O 1
ATOM 1224 N N . ASN A 1 159 ? 37.034 -1.508 -1.281 1.00 48.88 159 ASN A N 1
ATOM 1225 C CA . ASN A 1 159 ? 38.269 -2.305 -1.412 1.00 48.88 159 ASN A CA 1
ATOM 1226 C C . ASN A 1 159 ? 39.132 -2.426 -0.141 1.00 48.88 159 ASN A C 1
ATOM 1228 O O . ASN A 1 159 ? 40.127 -3.148 -0.160 1.00 48.88 159 ASN A O 1
ATOM 1232 N N . ALA A 1 160 ? 38.762 -1.792 0.977 1.00 48.50 160 ALA A N 1
ATOM 1233 C CA . ALA A 1 160 ? 39.551 -1.877 2.212 1.00 48.50 160 ALA A CA 1
ATOM 1234 C C . ALA A 1 160 ? 39.298 -3.171 3.017 1.00 48.50 160 ALA A C 1
ATOM 1236 O O . ALA A 1 160 ? 40.204 -3.668 3.684 1.00 48.50 160 ALA A O 1
ATOM 1237 N N . ALA A 1 161 ? 38.100 -3.761 2.923 1.00 48.16 161 ALA A N 1
ATOM 1238 C CA . ALA A 1 161 ? 37.750 -4.970 3.676 1.00 48.16 161 ALA A CA 1
ATOM 1239 C C . ALA A 1 161 ? 38.263 -6.275 3.031 1.00 48.16 161 ALA A C 1
ATOM 1241 O O . ALA A 1 161 ? 38.534 -7.243 3.735 1.00 48.16 161 ALA A O 1
ATOM 1242 N N . ALA A 1 162 ? 38.477 -6.305 1.710 1.00 47.47 162 ALA A N 1
ATOM 1243 C CA . ALA A 1 162 ? 38.895 -7.520 1.001 1.00 47.47 162 ALA A CA 1
ATOM 1244 C C . ALA A 1 162 ? 40.393 -7.866 1.160 1.00 47.47 162 ALA A C 1
ATOM 1246 O O . ALA A 1 162 ? 40.794 -8.990 0.869 1.00 47.47 162 ALA A O 1
ATOM 1247 N N . ARG A 1 163 ? 41.241 -6.941 1.644 1.00 49.19 163 ARG A N 1
ATOM 1248 C CA . ARG A 1 163 ? 42.683 -7.207 1.845 1.00 49.19 163 ARG A CA 1
ATOM 1249 C C . ARG A 1 163 ? 43.053 -7.767 3.220 1.00 49.19 163 ARG A C 1
ATOM 1251 O O . ARG A 1 163 ? 44.173 -8.240 3.370 1.00 49.19 163 ARG A O 1
ATOM 1258 N N . LYS A 1 164 ? 42.152 -7.760 4.210 1.00 50.25 164 LYS A N 1
ATOM 1259 C CA . LYS A 1 164 ? 42.493 -8.187 5.583 1.00 50.25 164 LYS A CA 1
ATOM 1260 C C . LYS A 1 164 ? 42.345 -9.686 5.866 1.00 50.25 164 LYS A C 1
ATOM 1262 O O . LYS A 1 164 ? 42.834 -10.135 6.892 1.00 50.25 164 LYS A O 1
ATOM 1267 N N . VAL A 1 165 ? 41.750 -10.478 4.971 1.00 49.25 165 VAL A N 1
ATOM 1268 C CA . VAL A 1 165 ? 41.497 -11.911 5.246 1.00 49.25 165 VAL A CA 1
ATOM 1269 C C . VAL A 1 165 ? 42.603 -12.836 4.710 1.00 49.25 165 VAL A C 1
ATOM 1271 O O . VAL A 1 165 ? 42.692 -13.989 5.114 1.00 49.25 165 VAL A O 1
ATOM 1274 N N . ARG A 1 166 ? 43.526 -12.350 3.866 1.00 48.28 166 ARG A N 1
ATOM 1275 C CA . ARG A 1 166 ? 44.579 -13.202 3.269 1.00 48.28 166 ARG A CA 1
ATOM 1276 C C . ARG A 1 166 ? 45.867 -13.335 4.099 1.00 48.28 166 ARG A C 1
ATOM 1278 O O . ARG A 1 166 ? 46.823 -13.929 3.619 1.00 48.28 166 ARG A O 1
ATOM 1285 N N . GLY A 1 167 ? 45.904 -12.780 5.313 1.00 50.75 167 GLY A N 1
ATOM 1286 C CA . GLY A 1 167 ? 47.079 -12.807 6.198 1.00 50.75 167 GLY A CA 1
ATOM 1287 C C . GLY A 1 167 ? 46.893 -13.574 7.509 1.00 50.75 167 GLY A C 1
ATOM 1288 O O . GLY A 1 167 ? 47.821 -13.596 8.307 1.00 50.75 167 GLY A O 1
ATOM 1289 N N . LEU A 1 168 ? 45.722 -14.173 7.749 1.00 51.44 168 LEU A N 1
ATOM 1290 C CA . LEU A 1 168 ? 45.385 -14.806 9.032 1.00 51.44 168 LEU A CA 1
ATOM 1291 C C . LEU A 1 168 ? 44.938 -16.270 8.881 1.00 51.44 168 LEU A C 1
ATOM 1293 O O . LEU A 1 168 ? 44.065 -16.740 9.600 1.00 51.44 168 LEU A O 1
ATOM 1297 N N . ILE A 1 169 ? 45.523 -16.976 7.911 1.00 52.03 169 ILE A N 1
ATOM 1298 C CA . ILE A 1 169 ? 45.538 -18.441 7.865 1.00 52.03 169 ILE A CA 1
ATOM 1299 C C . ILE A 1 169 ? 46.973 -18.850 7.513 1.00 52.03 169 ILE A C 1
ATOM 1301 O O . ILE A 1 169 ? 47.339 -18.966 6.342 1.00 52.03 169 ILE A O 1
ATOM 1305 N N . ARG A 1 170 ? 47.798 -18.976 8.549 1.00 43.38 170 ARG A N 1
ATOM 1306 C CA . ARG A 1 170 ? 48.978 -19.837 8.623 1.00 43.38 170 ARG A CA 1
ATOM 1307 C C . ARG A 1 170 ? 49.017 -20.415 10.024 1.00 43.38 170 ARG A C 1
ATOM 1309 O O . ARG A 1 170 ? 48.708 -19.640 10.955 1.00 43.38 170 ARG A O 1
#

Foldseek 3Di:
DDDQQDPVPQDLPDPQLADPQQFGDQVNSCVVVVHRDDPVSSVVNVDGRPDPDPPDPPPDPDDPVVVVVVVVVVVVVVVVVVVVVVVVVVVVVVVVVVVVVVVVCVVVPDDDPVRVVVVVVVVVVVCVVVVVPPDDDPPPPPDPVVVVVVVVDDDDPPPPVVPPPPPPDD

pLDDT: mean 75.2, std 16.39, range [41.66, 97.62]